Protein AF-A0A845Z2Q5-F1 (afdb_monomer_lite)

pLDDT: mean 80.17, std 16.99, range [35.62, 97.12]

Sequence (103 aa):
MTQDYRRNVESRIAAEQDRSMILNSINEGILLIDKDYIIRDVNPAATRIYGLSEEELLGKQCHEILAQSPVPCLNCRTKSFLEGAEGLYRERVIPGGKSYYER

Secondary structure (DSSP, 8-state):
--HHHHHHHHHHHHHHHHHHHHHHH--S--EEE-TTSBEEEE-HHHHHHHT--HHHHTTSBHHHHHS--SS--TT-HHHHHHTT----------TT-------

Radius of gyration: 17.5 Å; chains: 1; bounding box: 57×32×40 Å

Structure (mmCIF, N/CA/C/O backbone):
data_AF-A0A845Z2Q5-F1
#
_entry.id   AF-A0A845Z2Q5-F1
#
loop_
_atom_site.group_PDB
_atom_site.id
_atom_site.type_symbol
_atom_site.label_atom_id
_atom_site.label_alt_id
_atom_site.label_comp_id
_atom_site.label_asym_id
_atom_site.label_entity_id
_atom_site.label_seq_id
_atom_site.pdbx_PDB_ins_code
_atom_site.Cartn_x
_atom_site.Cartn_y
_atom_site.Cartn_z
_atom_site.occupancy
_atom_site.B_iso_or_equiv
_atom_site.auth_seq_id
_atom_site.auth_comp_id
_atom_site.auth_asym_id
_atom_site.auth_atom_id
_atom_site.pdbx_PDB_model_num
ATOM 1 N N . MET A 1 1 ? -33.219 7.143 14.878 1.00 58.25 1 MET A N 1
ATOM 2 C CA . MET A 1 1 ? -31.859 6.595 14.666 1.00 58.25 1 MET A CA 1
ATOM 3 C C . MET A 1 1 ? -31.466 5.850 15.933 1.00 58.25 1 MET A C 1
ATOM 5 O O . MET A 1 1 ? -31.492 6.456 16.994 1.00 58.25 1 MET A O 1
ATOM 9 N N . THR A 1 2 ? -31.256 4.539 15.846 1.00 73.69 2 THR A N 1
ATOM 10 C CA . THR A 1 2 ? -31.157 3.599 16.978 1.00 73.69 2 THR A CA 1
ATOM 11 C C . THR A 1 2 ? -29.779 3.623 17.652 1.00 73.69 2 THR A C 1
ATOM 13 O O . THR A 1 2 ? -28.765 3.889 17.009 1.00 73.69 2 THR A O 1
ATOM 16 N N . GLN A 1 3 ? -29.742 3.340 18.957 1.00 77.75 3 GLN A N 1
ATOM 17 C CA . GLN A 1 3 ? -28.534 3.293 19.796 1.00 77.75 3 GLN A CA 1
ATOM 18 C C . GLN A 1 3 ? -27.457 2.332 19.247 1.00 77.75 3 GLN A C 1
ATOM 20 O O . GLN A 1 3 ? -26.266 2.621 19.351 1.00 77.75 3 GLN A O 1
ATOM 25 N N . ASP A 1 4 ? -27.872 1.266 18.557 1.00 81.69 4 ASP A N 1
ATOM 26 C CA . ASP A 1 4 ? -26.979 0.309 17.889 1.00 81.69 4 ASP A CA 1
ATOM 27 C C . ASP A 1 4 ? -26.211 0.899 16.701 1.00 81.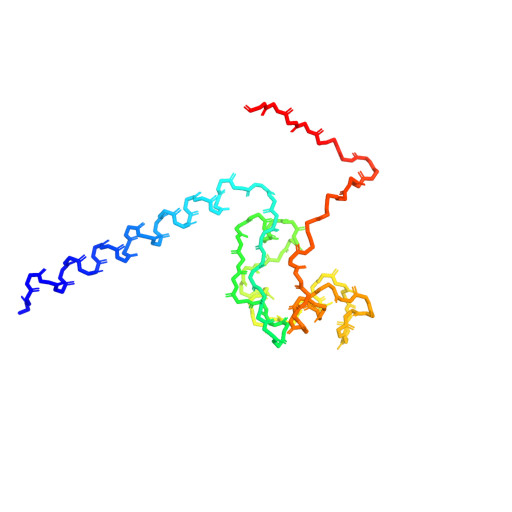69 4 ASP A C 1
ATOM 29 O O . ASP A 1 4 ? -25.072 0.509 16.444 1.00 81.69 4 ASP A O 1
ATOM 33 N N . TYR A 1 5 ? -26.791 1.862 15.977 1.00 84.44 5 TYR A N 1
ATOM 34 C CA . TYR A 1 5 ? -26.105 2.505 14.854 1.00 84.44 5 TYR A CA 1
ATOM 35 C C . TYR A 1 5 ? -24.908 3.326 15.345 1.00 84.44 5 TYR A C 1
ATOM 37 O O . TYR A 1 5 ? -23.820 3.236 14.783 1.00 84.44 5 TYR A O 1
ATOM 45 N N . ARG A 1 6 ? -25.089 4.074 16.442 1.00 84.62 6 ARG A N 1
ATOM 46 C CA . ARG A 1 6 ? -24.013 4.865 17.060 1.00 84.62 6 ARG A CA 1
ATOM 47 C C . ARG A 1 6 ? -22.862 3.983 17.525 1.00 84.62 6 ARG A C 1
ATOM 49 O O . ARG A 1 6 ? -21.722 4.249 17.168 1.00 84.62 6 ARG A O 1
ATOM 56 N N . ARG A 1 7 ? -23.182 2.891 18.224 1.00 86.25 7 ARG A N 1
ATOM 57 C CA . ARG A 1 7 ? -22.183 1.945 18.728 1.00 86.25 7 ARG A CA 1
ATOM 58 C C . ARG A 1 7 ? -21.363 1.311 17.602 1.00 86.25 7 ARG A C 1
ATOM 60 O O . ARG A 1 7 ? -20.147 1.222 17.708 1.00 86.25 7 ARG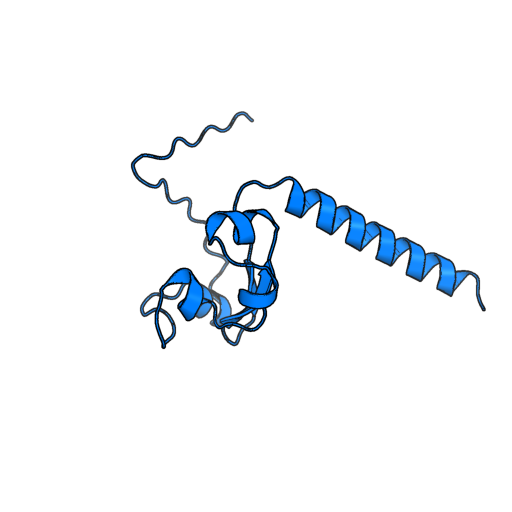 A O 1
ATOM 67 N N . ASN A 1 8 ? -22.013 0.923 16.501 1.00 87.88 8 ASN A N 1
ATOM 68 C CA . ASN A 1 8 ? -21.321 0.365 15.335 1.00 87.88 8 ASN A CA 1
ATOM 69 C C . ASN A 1 8 ? -20.391 1.380 14.659 1.00 87.88 8 ASN A C 1
ATOM 71 O O . ASN A 1 8 ? -19.285 1.026 14.259 1.00 87.88 8 ASN A O 1
ATOM 75 N N . VAL A 1 9 ? -20.818 2.638 14.526 1.00 90.44 9 VAL A N 1
ATOM 76 C CA . VAL A 1 9 ? -19.981 3.696 13.940 1.00 90.44 9 VAL A CA 1
ATOM 77 C C . VAL A 1 9 ? -18.768 3.985 14.825 1.00 90.44 9 VAL A C 1
ATOM 79 O O . VAL A 1 9 ? -17.653 4.038 14.315 1.00 90.44 9 VAL A O 1
ATOM 82 N N . GLU A 1 10 ? -18.959 4.102 16.140 1.00 90.06 10 GLU A N 1
ATOM 83 C CA . GLU A 1 10 ? -17.873 4.326 17.103 1.00 90.06 10 GLU A CA 1
ATOM 84 C C . GLU A 1 10 ? -16.841 3.195 17.076 1.00 90.06 10 GLU A C 1
ATOM 86 O O . GLU A 1 10 ? -15.645 3.463 16.979 1.00 90.06 10 GLU A O 1
ATOM 91 N N . SER A 1 11 ? -17.285 1.933 17.070 1.00 90.31 11 SER A N 1
ATOM 92 C CA . SER A 1 11 ? -16.372 0.789 16.959 1.00 90.31 11 SER A CA 1
ATOM 93 C C . SER A 1 11 ? -15.582 0.786 15.649 1.00 90.31 11 SER A C 1
ATOM 95 O O . SER A 1 11 ? -14.404 0.440 15.660 1.00 90.31 11 SER A O 1
ATOM 97 N N . ARG A 1 12 ? -16.187 1.195 14.525 1.00 89.38 12 ARG A N 1
ATOM 98 C CA . ARG A 1 12 ? -15.470 1.300 13.243 1.00 89.38 12 ARG A CA 1
ATOM 99 C C . ARG A 1 12 ? -14.431 2.415 13.253 1.00 89.38 12 ARG A C 1
ATOM 101 O O . ARG A 1 12 ? -13.330 2.205 12.762 1.00 89.38 12 ARG A O 1
ATOM 108 N N . ILE A 1 13 ? -14.767 3.575 13.815 1.00 89.94 13 ILE A N 1
ATOM 109 C CA . ILE A 1 13 ? -13.831 4.701 13.922 1.00 89.94 13 ILE A CA 1
ATOM 110 C C . ILE A 1 13 ? -12.638 4.313 14.797 1.00 89.94 13 ILE A C 1
ATOM 112 O O . ILE A 1 13 ? -11.503 4.539 14.390 1.00 89.94 13 ILE A O 1
ATOM 116 N N . ALA A 1 14 ? -12.887 3.691 15.952 1.00 88.56 14 ALA A N 1
ATOM 117 C CA . ALA A 1 14 ? -11.825 3.226 16.840 1.00 88.56 14 ALA A CA 1
ATOM 118 C C . ALA A 1 14 ? -10.909 2.204 16.143 1.00 88.56 14 ALA A C 1
ATOM 120 O O . ALA A 1 14 ? -9.694 2.357 16.168 1.00 88.56 14 ALA A O 1
ATOM 121 N N . ALA A 1 15 ? -11.481 1.224 15.434 1.00 86.38 15 ALA A N 1
ATOM 122 C CA . ALA A 1 15 ? -10.700 0.226 14.705 1.00 86.38 15 ALA A CA 1
ATOM 123 C C . ALA A 1 15 ? -9.819 0.838 13.598 1.00 86.38 15 ALA A C 1
ATOM 125 O O . ALA A 1 15 ? -8.671 0.430 13.430 1.00 86.38 15 ALA A O 1
ATOM 126 N N . GLU A 1 16 ? -10.325 1.827 12.855 1.00 87.00 16 GLU A N 1
ATOM 127 C CA . GLU A 1 16 ? -9.528 2.536 11.844 1.00 87.00 16 GLU A CA 1
ATOM 128 C C . GLU A 1 16 ? -8.418 3.386 12.473 1.00 87.00 16 GLU A C 1
ATOM 130 O O . GLU A 1 16 ? -7.302 3.435 11.952 1.00 87.00 16 GLU A O 1
ATOM 135 N N . GLN A 1 17 ? -8.694 4.033 13.609 1.00 86.75 17 GLN A N 1
ATOM 136 C CA . GLN A 1 17 ? -7.689 4.794 14.351 1.00 86.75 17 GLN A CA 1
ATOM 137 C C . GLN A 1 17 ? -6.572 3.887 14.864 1.00 86.75 17 GLN A C 1
ATOM 139 O O . GLN A 1 17 ? -5.403 4.194 14.636 1.00 86.75 17 GLN A O 1
ATOM 144 N N . ASP A 1 18 ? -6.916 2.751 15.468 1.00 87.31 18 ASP A N 1
ATOM 145 C CA . ASP A 1 18 ? -5.944 1.770 15.952 1.00 87.31 18 ASP A CA 1
ATOM 146 C C . ASP A 1 18 ? -5.090 1.228 14.799 1.00 87.31 18 ASP A C 1
ATOM 148 O O . ASP A 1 18 ? -3.859 1.199 14.888 1.00 87.31 18 ASP A O 1
ATOM 152 N N . ARG A 1 19 ? -5.725 0.870 13.673 1.00 86.00 19 ARG A N 1
ATOM 153 C CA . ARG A 1 19 ? -5.024 0.415 12.463 1.00 86.00 19 ARG A CA 1
ATOM 154 C C . ARG A 1 19 ? -4.036 1.467 11.966 1.00 86.00 19 ARG A C 1
ATOM 156 O O . ARG A 1 19 ? -2.879 1.145 11.698 1.00 86.00 19 ARG A O 1
ATOM 163 N N . SER A 1 20 ? -4.482 2.719 11.874 1.00 83.81 20 SER A N 1
ATOM 164 C CA . SER A 1 20 ? -3.653 3.842 11.440 1.00 83.81 20 SER A CA 1
ATOM 165 C C . SER A 1 20 ? -2.472 4.063 12.387 1.00 83.81 20 SER A C 1
ATOM 167 O O . SER A 1 20 ? -1.332 4.145 11.936 1.00 83.81 20 SER A O 1
ATOM 169 N N . MET A 1 21 ? -2.699 4.079 13.704 1.00 84.50 21 MET A N 1
ATOM 170 C CA . MET A 1 21 ? -1.635 4.262 14.696 1.00 84.50 21 MET A CA 1
ATOM 171 C C . MET A 1 21 ? -0.554 3.183 14.590 1.00 84.50 21 MET A C 1
ATOM 173 O O . MET A 1 21 ? 0.634 3.509 14.552 1.00 84.50 21 MET A O 1
ATOM 177 N N . ILE A 1 22 ? -0.957 1.913 14.484 1.00 84.69 22 ILE A N 1
ATOM 178 C CA . ILE A 1 22 ? -0.029 0.786 14.339 1.00 84.69 22 ILE A CA 1
ATOM 179 C C . ILE A 1 22 ? 0.812 0.950 13.071 1.00 84.69 22 ILE A C 1
ATOM 181 O O . ILE A 1 22 ? 2.040 0.961 13.150 1.00 84.69 22 ILE A O 1
ATOM 185 N N . LEU A 1 23 ? 0.175 1.137 11.912 1.00 84.94 23 LEU A N 1
ATOM 186 C CA . LEU A 1 23 ? 0.880 1.241 10.630 1.00 84.94 23 LEU A CA 1
ATOM 187 C C . LEU A 1 23 ? 1.797 2.469 10.547 1.00 84.94 23 LEU A C 1
ATOM 189 O O . LEU A 1 23 ? 2.862 2.389 9.934 1.00 84.94 23 LEU A O 1
ATOM 193 N N . ASN A 1 24 ? 1.412 3.578 11.185 1.00 79.69 24 ASN A N 1
ATOM 194 C CA . ASN A 1 24 ? 2.190 4.818 11.207 1.00 79.69 24 ASN A CA 1
ATOM 195 C C . ASN A 1 24 ? 3.422 4.731 12.115 1.00 79.69 24 ASN A C 1
ATOM 197 O O . ASN A 1 24 ? 4.400 5.436 11.875 1.00 79.69 24 ASN A O 1
ATOM 201 N N . SER A 1 25 ? 3.387 3.876 13.142 1.00 82.31 25 SER A N 1
ATOM 202 C CA . SER A 1 25 ? 4.525 3.650 14.043 1.00 82.31 25 SER A CA 1
ATOM 203 C C . SER A 1 25 ? 5.643 2.798 13.424 1.00 82.31 25 SER A C 1
ATOM 205 O O . SER A 1 25 ? 6.769 2.799 13.923 1.00 82.31 25 SER A O 1
ATOM 207 N N . ILE A 1 26 ? 5.356 2.087 12.327 1.00 87.12 26 ILE A N 1
ATOM 208 C CA . ILE A 1 26 ? 6.297 1.185 11.660 1.00 87.12 26 ILE A CA 1
ATOM 209 C C . ILE A 1 26 ? 7.127 1.974 10.640 1.00 87.12 26 ILE A C 1
ATOM 211 O O . ILE A 1 26 ? 6.589 2.636 9.754 1.00 87.12 26 ILE A O 1
ATOM 215 N N . ASN A 1 27 ? 8.457 1.882 10.740 1.00 86.31 27 ASN A N 1
ATOM 216 C CA . ASN A 1 27 ? 9.381 2.537 9.803 1.00 86.31 27 ASN A CA 1
ATOM 217 C C . ASN A 1 27 ? 9.658 1.718 8.533 1.00 86.31 27 ASN A C 1
ATOM 219 O O . ASN A 1 27 ? 10.289 2.222 7.606 1.00 86.31 27 ASN A O 1
ATOM 223 N N . GLU A 1 28 ? 9.190 0.474 8.482 1.00 88.00 28 GLU A N 1
ATOM 224 C CA . GLU A 1 28 ? 9.224 -0.358 7.282 1.00 88.00 28 GLU A CA 1
ATOM 225 C C . GLU A 1 28 ? 8.043 -0.036 6.361 1.00 88.00 28 GLU A C 1
ATOM 227 O O . GLU A 1 28 ? 6.921 0.209 6.812 1.00 88.00 28 GLU A O 1
ATOM 232 N N . GLY A 1 29 ? 8.297 -0.039 5.052 1.00 89.62 29 GLY A N 1
ATOM 233 C CA . GLY A 1 29 ? 7.262 0.184 4.050 1.00 89.62 29 GLY A CA 1
ATOM 234 C C . GLY A 1 29 ? 6.311 -1.005 3.971 1.00 89.62 29 GLY A C 1
ATOM 235 O O . GLY A 1 29 ? 6.728 -2.114 3.639 1.00 89.62 29 GLY A O 1
ATOM 236 N N . ILE A 1 30 ? 5.032 -0.762 4.237 1.00 91.06 30 ILE A N 1
ATOM 237 C CA . ILE A 1 30 ? 3.960 -1.751 4.132 1.00 91.06 30 ILE A CA 1
ATOM 238 C C . ILE A 1 30 ? 3.093 -1.384 2.933 1.00 91.06 30 ILE A C 1
ATOM 240 O O . ILE A 1 30 ? 2.613 -0.255 2.836 1.00 91.06 30 ILE A O 1
ATOM 244 N N . LEU A 1 31 ? 2.879 -2.354 2.044 1.00 92.31 31 LEU A N 1
ATOM 245 C CA . LEU A 1 31 ? 1.939 -2.263 0.931 1.00 92.31 31 LEU A CA 1
ATOM 246 C C . LEU A 1 31 ? 0.938 -3.412 1.040 1.00 92.31 31 LEU A C 1
ATOM 248 O O . LEU A 1 31 ? 1.337 -4.574 1.150 1.00 92.31 31 LEU A O 1
ATOM 252 N N . LEU A 1 32 ? -0.352 -3.099 0.962 1.00 91.38 32 LEU A N 1
ATOM 253 C CA . LEU A 1 32 ? -1.399 -4.095 0.780 1.00 91.38 32 LEU A CA 1
ATOM 254 C C . LEU A 1 32 ? -1.591 -4.323 -0.717 1.00 91.38 32 LEU A C 1
ATOM 256 O O . LEU A 1 32 ? -1.950 -3.401 -1.446 1.00 91.38 32 LEU A O 1
ATOM 260 N N . ILE A 1 33 ? -1.355 -5.550 -1.172 1.00 91.19 33 ILE A N 1
ATOM 261 C CA . ILE A 1 33 ? -1.440 -5.926 -2.585 1.00 91.19 33 ILE A CA 1
ATOM 262 C C . ILE A 1 33 ? -2.528 -6.985 -2.735 1.00 91.19 33 ILE A C 1
ATOM 264 O O . ILE A 1 33 ? -2.567 -7.941 -1.959 1.00 91.19 33 ILE A O 1
ATOM 268 N N . ASP A 1 34 ? -3.412 -6.817 -3.716 1.00 90.00 34 ASP A N 1
ATOM 269 C CA . ASP A 1 34 ? -4.446 -7.806 -4.014 1.00 90.00 34 ASP A CA 1
ATOM 270 C C . ASP A 1 34 ? -3.978 -8.895 -4.998 1.00 90.00 34 ASP A C 1
ATOM 272 O O . ASP A 1 34 ? -2.821 -8.958 -5.423 1.00 90.00 34 ASP A O 1
ATOM 276 N N . LYS A 1 35 ? -4.902 -9.789 -5.359 1.00 87.31 35 LYS A N 1
ATOM 277 C CA . LYS A 1 35 ? -4.637 -10.911 -6.268 1.00 87.31 35 LYS A CA 1
ATOM 278 C C . LYS A 1 35 ? -4.292 -10.509 -7.704 1.00 87.31 35 LYS A C 1
ATOM 280 O O . LYS A 1 35 ? -3.698 -11.308 -8.418 1.00 87.31 35 LYS A O 1
ATOM 285 N N . ASP A 1 36 ? -4.656 -9.297 -8.107 1.00 89.62 36 ASP A N 1
ATOM 286 C CA . ASP A 1 36 ? -4.392 -8.746 -9.434 1.00 89.62 36 ASP A CA 1
ATOM 287 C C . ASP A 1 36 ? -3.112 -7.885 -9.414 1.00 89.62 36 ASP A C 1
ATOM 289 O O . ASP A 1 36 ? -2.850 -7.113 -10.333 1.00 89.62 36 ASP A O 1
ATOM 293 N N . TYR A 1 37 ? -2.300 -8.028 -8.356 1.00 91.56 37 TYR A N 1
ATOM 294 C CA . TYR A 1 37 ? -1.070 -7.283 -8.095 1.00 91.56 37 TYR A CA 1
ATOM 295 C C . TYR A 1 37 ? -1.282 -5.784 -7.876 1.00 91.56 37 TYR A C 1
ATOM 297 O O . TYR A 1 37 ? -0.314 -5.025 -7.917 1.00 91.56 37 TYR A O 1
ATOM 305 N N . ILE A 1 38 ? -2.508 -5.341 -7.601 1.00 94.00 38 ILE A N 1
ATOM 306 C CA . ILE A 1 38 ? -2.819 -3.926 -7.418 1.00 94.00 38 ILE A CA 1
ATOM 307 C C . ILE A 1 38 ? -2.542 -3.508 -5.976 1.00 94.00 38 ILE A C 1
ATOM 309 O O . ILE A 1 38 ? -2.995 -4.157 -5.030 1.00 94.00 38 ILE A O 1
ATOM 313 N N . ILE A 1 39 ? -1.826 -2.395 -5.808 1.00 95.56 39 ILE A N 1
ATOM 314 C CA . ILE A 1 39 ? -1.613 -1.761 -4.504 1.00 95.56 39 ILE A CA 1
ATOM 315 C C . ILE A 1 39 ? -2.932 -1.120 -4.054 1.00 95.56 39 ILE A C 1
ATOM 317 O O . ILE A 1 39 ? -3.461 -0.219 -4.709 1.00 95.56 39 ILE A O 1
ATOM 321 N N . ARG A 1 40 ? -3.478 -1.610 -2.941 1.00 95.69 40 ARG A N 1
ATOM 322 C CA . ARG A 1 40 ? -4.750 -1.161 -2.353 1.00 95.69 40 ARG A CA 1
ATOM 323 C C . ARG A 1 40 ? -4.584 -0.239 -1.162 1.00 95.69 40 ARG A C 1
ATOM 325 O O . ARG A 1 40 ? -5.519 0.487 -0.853 1.00 95.69 40 ARG A O 1
ATOM 332 N N . ASP A 1 41 ? -3.436 -0.302 -0.504 1.00 94.69 41 ASP A N 1
ATOM 333 C CA . ASP A 1 41 ? -3.135 0.506 0.668 1.00 94.69 41 ASP A CA 1
ATOM 334 C C . ASP A 1 41 ? -1.621 0.594 0.865 1.00 94.69 41 ASP A C 1
ATOM 336 O O . ASP A 1 41 ? -0.889 -0.333 0.495 1.00 94.69 41 ASP A O 1
ATOM 340 N N . VAL A 1 42 ? -1.161 1.686 1.463 1.00 94.62 42 VAL A N 1
ATOM 341 C CA . VAL A 1 42 ? 0.244 1.929 1.789 1.00 94.62 42 VAL A CA 1
ATOM 342 C C . VAL A 1 42 ? 0.349 2.640 3.129 1.00 94.62 42 VAL A C 1
ATOM 344 O O . VAL A 1 42 ? -0.436 3.528 3.440 1.00 94.62 42 VAL A O 1
ATOM 347 N N . ASN A 1 43 ? 1.349 2.288 3.936 1.00 93.50 43 ASN A N 1
ATOM 348 C CA . ASN A 1 43 ? 1.650 3.093 5.118 1.00 93.50 43 ASN A CA 1
ATOM 349 C C . ASN A 1 43 ? 2.523 4.315 4.752 1.00 93.50 43 ASN A C 1
ATOM 351 O O . ASN A 1 43 ? 3.213 4.312 3.727 1.00 93.50 43 ASN A O 1
ATOM 355 N N . PRO A 1 44 ? 2.598 5.347 5.615 1.00 92.94 44 PRO A N 1
ATOM 356 C CA . PRO A 1 44 ? 3.446 6.514 5.357 1.00 92.94 44 PRO A CA 1
ATOM 357 C C . PRO A 1 44 ? 4.943 6.205 5.244 1.00 92.94 44 PRO A C 1
ATOM 359 O O . PRO A 1 44 ? 5.706 7.020 4.733 1.00 92.94 44 PRO A O 1
ATOM 362 N N . ALA A 1 45 ? 5.414 5.066 5.756 1.00 92.50 45 ALA A N 1
ATOM 363 C CA . ALA A 1 45 ? 6.799 4.657 5.547 1.00 92.50 45 ALA A CA 1
ATOM 364 C C . ALA A 1 45 ? 7.056 4.246 4.092 1.00 92.50 45 ALA A C 1
ATOM 366 O O . ALA A 1 45 ? 8.100 4.599 3.549 1.00 92.50 45 ALA A O 1
ATOM 367 N N . ALA A 1 46 ? 6.105 3.573 3.438 1.00 93.69 46 ALA A N 1
ATOM 368 C CA . ALA A 1 46 ? 6.223 3.202 2.034 1.00 93.69 46 ALA A CA 1
ATOM 369 C C . ALA A 1 46 ? 6.342 4.443 1.136 1.00 93.69 46 ALA A C 1
ATOM 371 O O . ALA A 1 46 ? 7.256 4.502 0.316 1.00 93.69 46 ALA A O 1
ATOM 372 N N . THR A 1 47 ? 5.506 5.467 1.339 1.00 93.88 47 THR A N 1
ATOM 373 C CA . THR A 1 47 ? 5.585 6.720 0.560 1.00 93.88 47 THR A CA 1
ATOM 374 C C . THR A 1 47 ? 6.953 7.390 0.706 1.00 93.88 47 THR A C 1
ATOM 376 O O . THR A 1 47 ? 7.575 7.762 -0.288 1.00 93.88 47 THR A O 1
ATOM 379 N N . ARG A 1 48 ? 7.500 7.443 1.930 1.00 93.50 48 ARG A N 1
ATOM 380 C CA . ARG A 1 48 ? 8.858 7.959 2.188 1.00 93.50 48 ARG A CA 1
ATOM 381 C C . ARG A 1 48 ? 9.956 7.134 1.518 1.00 93.50 48 ARG A C 1
ATOM 383 O O . ARG A 1 48 ? 10.894 7.715 0.985 1.00 93.50 48 ARG A O 1
ATOM 390 N N . ILE A 1 49 ? 9.865 5.804 1.568 1.00 91.56 49 ILE A N 1
ATOM 391 C CA . ILE A 1 49 ? 10.879 4.895 1.008 1.00 91.56 49 ILE A CA 1
ATOM 392 C C . ILE A 1 49 ? 10.914 4.985 -0.519 1.00 91.56 49 ILE A C 1
ATOM 394 O O . ILE A 1 49 ? 11.999 5.024 -1.096 1.00 91.56 49 ILE A O 1
ATOM 398 N N . TYR A 1 50 ? 9.748 5.022 -1.168 1.00 91.44 50 TYR A N 1
ATOM 399 C CA . TYR A 1 50 ? 9.663 5.101 -2.628 1.00 91.44 50 TYR A CA 1
ATOM 400 C C . TYR A 1 50 ? 9.767 6.533 -3.163 1.00 91.44 50 TYR A C 1
ATOM 402 O O . TYR A 1 50 ? 10.011 6.706 -4.353 1.00 91.44 50 TYR A O 1
ATOM 410 N N . GLY A 1 51 ? 9.618 7.549 -2.307 1.00 94.25 51 GLY A N 1
ATOM 411 C CA . GLY A 1 51 ? 9.629 8.954 -2.718 1.00 94.25 51 GLY A CA 1
ATOM 412 C C . GLY A 1 51 ? 8.430 9.336 -3.590 1.00 94.25 51 GLY A C 1
ATOM 413 O O . GLY A 1 51 ? 8.535 10.266 -4.382 1.00 94.25 51 GLY A O 1
ATOM 414 N N . LEU A 1 52 ? 7.324 8.602 -3.457 1.00 95.50 52 LEU A N 1
ATOM 415 C CA . LEU A 1 52 ? 6.084 8.770 -4.215 1.00 95.50 52 LEU A CA 1
ATOM 416 C C . LEU A 1 52 ? 4.937 9.076 -3.255 1.00 95.50 52 LEU A C 1
ATOM 418 O O . LEU A 1 52 ? 4.940 8.609 -2.110 1.00 95.50 52 LEU A O 1
ATOM 422 N N . SER A 1 53 ? 3.953 9.839 -3.719 1.00 96.56 53 SER A N 1
ATOM 423 C CA . SER A 1 53 ? 2.733 10.086 -2.959 1.00 96.56 53 SER A CA 1
ATOM 424 C C . SER A 1 53 ? 1.881 8.818 -2.850 1.00 96.56 53 SER A C 1
ATOM 426 O O . SER A 1 53 ? 2.051 7.850 -3.596 1.00 96.56 53 SER A O 1
ATOM 428 N N . GLU A 1 54 ? 0.945 8.806 -1.903 1.00 95.44 54 GLU A N 1
ATOM 429 C CA . GLU A 1 54 ? -0.016 7.709 -1.779 1.00 95.44 54 GLU A CA 1
ATOM 430 C C . GLU A 1 54 ? -0.839 7.553 -3.066 1.00 95.44 54 GLU A C 1
ATOM 432 O O . GLU A 1 54 ? -0.986 6.448 -3.578 1.00 95.44 54 GLU A O 1
ATOM 437 N N . GLU A 1 55 ? -1.290 8.658 -3.657 1.00 96.62 55 GLU A N 1
ATOM 438 C CA . GLU A 1 55 ? -2.067 8.675 -4.900 1.00 96.62 55 GLU A CA 1
ATOM 439 C C . GLU A 1 55 ? -1.281 8.138 -6.102 1.00 96.62 55 GLU A C 1
ATOM 441 O O . GLU A 1 55 ? -1.864 7.561 -7.020 1.00 96.62 55 GLU A O 1
ATOM 446 N N . GLU A 1 56 ? 0.040 8.312 -6.106 1.00 96.69 56 GLU A N 1
ATOM 447 C CA . GLU A 1 56 ? 0.918 7.769 -7.143 1.00 96.69 56 GLU A CA 1
ATOM 448 C C . GLU A 1 56 ? 1.136 6.258 -6.993 1.00 96.69 56 GLU A C 1
ATOM 450 O O . GLU A 1 56 ? 1.392 5.578 -7.990 1.00 96.69 56 GLU A O 1
ATOM 455 N N . LEU A 1 57 ? 1.021 5.731 -5.769 1.00 96.06 57 LEU A N 1
ATOM 456 C CA . LEU A 1 57 ? 1.185 4.311 -5.452 1.00 96.06 57 LEU A CA 1
ATOM 457 C C . LEU A 1 57 ? -0.124 3.526 -5.590 1.00 96.06 57 LEU A C 1
ATOM 459 O O . LEU A 1 57 ? -0.122 2.407 -6.110 1.00 96.06 57 LEU A O 1
ATOM 463 N N . LEU A 1 58 ? -1.240 4.082 -5.118 1.00 97.12 58 LEU A N 1
ATOM 464 C CA . LEU A 1 58 ? -2.530 3.402 -5.101 1.00 97.12 58 LEU A CA 1
ATOM 465 C C . LEU A 1 58 ? -3.029 3.099 -6.518 1.00 97.12 58 LEU A C 1
ATOM 467 O O . LEU A 1 58 ? -2.956 3.913 -7.437 1.00 97.12 58 LEU A O 1
ATOM 471 N N . GLY A 1 59 ? -3.561 1.891 -6.701 1.00 96.75 59 GLY A N 1
ATOM 472 C CA . GLY A 1 59 ? -4.085 1.439 -7.990 1.00 96.75 59 GLY A CA 1
ATOM 473 C C . GLY A 1 59 ? -3.016 1.026 -9.007 1.00 96.75 59 GLY A C 1
ATOM 474 O O . GLY A 1 59 ? -3.373 0.502 -10.061 1.00 96.75 59 GLY A O 1
ATOM 475 N N . LYS A 1 60 ? -1.722 1.209 -8.714 1.00 96.50 60 LYS A N 1
ATOM 476 C CA . LYS A 1 60 ? -0.632 0.710 -9.561 1.00 96.50 60 LYS A CA 1
ATOM 477 C C . LYS A 1 60 ? -0.406 -0.779 -9.362 1.00 96.50 60 LYS A C 1
ATOM 479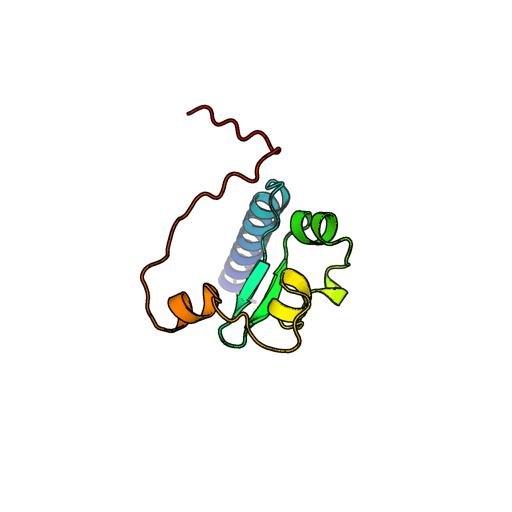 O O . LYS A 1 60 ? -0.661 -1.323 -8.284 1.00 96.50 60 LYS A O 1
ATOM 484 N N . GLN A 1 61 ? 0.134 -1.428 -10.391 1.00 94.38 61 GLN A N 1
ATOM 485 C CA . GLN A 1 61 ? 0.634 -2.787 -10.237 1.00 94.38 61 GLN A CA 1
ATOM 486 C C . GLN A 1 61 ? 1.928 -2.771 -9.427 1.00 94.38 61 GLN A C 1
ATOM 488 O O . GLN A 1 61 ? 2.861 -2.022 -9.716 1.00 94.38 61 GLN A O 1
ATOM 493 N N . CYS A 1 62 ? 2.026 -3.637 -8.422 1.00 93.12 62 CYS A N 1
ATOM 494 C CA . CYS A 1 62 ? 3.144 -3.640 -7.492 1.00 93.12 62 CYS A CA 1
ATOM 495 C C . CYS A 1 62 ? 4.490 -3.848 -8.198 1.00 93.12 62 CYS A C 1
ATOM 497 O O . CYS A 1 62 ? 5.499 -3.316 -7.760 1.00 93.12 62 CYS A O 1
ATOM 499 N N . HIS A 1 63 ? 4.540 -4.587 -9.309 1.00 92.25 63 HIS A N 1
ATOM 500 C CA . HIS A 1 63 ? 5.781 -4.813 -10.056 1.00 92.25 63 HIS A CA 1
ATOM 501 C C . HIS A 1 63 ? 6.266 -3.580 -10.837 1.00 92.25 63 HIS A C 1
ATOM 503 O O . HIS A 1 63 ? 7.462 -3.484 -11.110 1.00 92.25 63 HIS A O 1
ATOM 509 N N . GLU A 1 64 ? 5.389 -2.622 -11.151 1.00 93.38 64 GLU A N 1
ATOM 510 C CA . GLU A 1 64 ? 5.782 -1.342 -11.757 1.00 93.38 64 GLU A CA 1
ATOM 511 C C . GLU A 1 64 ? 6.572 -0.498 -10.751 1.00 93.38 64 GLU A C 1
ATOM 513 O O . GLU A 1 64 ? 7.577 0.109 -11.104 1.00 93.38 64 GLU A O 1
ATOM 518 N N . ILE A 1 65 ? 6.172 -0.529 -9.477 1.00 92.00 65 ILE A N 1
ATOM 519 C CA . ILE A 1 65 ? 6.832 0.224 -8.403 1.00 92.00 65 ILE A CA 1
ATOM 520 C C . ILE A 1 65 ? 8.043 -0.537 -7.847 1.00 92.00 65 ILE A C 1
ATOM 522 O O . ILE A 1 65 ? 9.145 -0.002 -7.760 1.00 92.00 65 ILE A O 1
ATOM 526 N N . LEU A 1 66 ? 7.854 -1.807 -7.478 1.00 87.50 66 LEU A N 1
ATOM 527 C CA . LEU A 1 66 ? 8.843 -2.601 -6.741 1.00 87.50 66 LEU A CA 1
ATOM 528 C C . LEU A 1 66 ? 9.969 -3.148 -7.624 1.00 87.50 66 LEU A C 1
ATOM 530 O O . LEU A 1 66 ? 11.057 -3.429 -7.124 1.00 87.50 66 LEU A O 1
ATOM 534 N N . ALA A 1 67 ? 9.690 -3.365 -8.910 1.00 86.69 67 ALA A N 1
ATOM 535 C CA . ALA A 1 67 ? 10.615 -4.000 -9.844 1.00 86.69 67 ALA A CA 1
ATOM 536 C C . ALA A 1 67 ? 10.815 -3.206 -11.142 1.00 86.69 67 ALA A C 1
ATOM 538 O O . ALA A 1 67 ? 11.563 -3.672 -11.998 1.00 86.69 67 ALA A O 1
ATOM 539 N N . GLN A 1 68 ? 10.159 -2.044 -11.295 1.00 88.56 68 GLN A N 1
ATOM 540 C CA . GLN A 1 68 ? 10.208 -1.215 -12.509 1.00 88.56 68 GLN A CA 1
ATOM 541 C C . GLN A 1 68 ? 9.951 -2.031 -13.783 1.00 88.56 68 GLN A C 1
ATOM 543 O O . GLN A 1 68 ? 10.597 -1.854 -14.813 1.00 88.56 68 GLN A O 1
ATOM 548 N N . SER A 1 69 ? 9.014 -2.975 -13.686 1.00 90.19 69 SER A N 1
ATOM 549 C CA . SER A 1 69 ? 8.731 -3.963 -14.722 1.00 90.19 69 SER A CA 1
ATOM 550 C C . SER A 1 69 ? 7.309 -3.789 -15.254 1.00 90.19 69 SER A C 1
ATOM 552 O O . SER A 1 69 ? 6.389 -3.632 -14.448 1.00 90.19 69 SER A O 1
ATOM 554 N N . PRO A 1 70 ? 7.086 -3.893 -16.578 1.00 88.19 70 PRO A N 1
ATOM 555 C CA . PRO A 1 70 ? 5.745 -3.885 -17.164 1.00 88.19 70 PRO A CA 1
ATOM 556 C C . PRO A 1 70 ? 5.004 -5.220 -16.984 1.00 88.19 70 PRO A C 1
ATOM 558 O O . PRO A 1 70 ? 3.833 -5.327 -17.333 1.00 88.19 70 PRO A O 1
ATOM 561 N N . VAL A 1 71 ? 5.682 -6.252 -16.473 1.00 88.25 71 VAL A N 1
ATOM 562 C CA . VAL A 1 71 ? 5.121 -7.591 -16.245 1.00 88.25 71 VAL A CA 1
ATOM 563 C C . VAL A 1 71 ? 5.379 -8.066 -14.813 1.00 88.25 71 VAL A C 1
ATOM 565 O O . VAL A 1 71 ? 6.385 -7.657 -14.214 1.00 88.25 71 VAL A O 1
ATOM 568 N N . PRO A 1 72 ? 4.536 -8.965 -14.266 1.00 86.56 72 PRO A N 1
ATOM 569 C CA . PRO A 1 72 ? 4.770 -9.571 -12.961 1.00 86.56 72 PRO A CA 1
ATOM 570 C C . PRO A 1 72 ? 6.164 -10.192 -12.841 1.00 86.56 72 PRO A C 1
ATOM 572 O O . PRO A 1 72 ? 6.694 -10.773 -13.790 1.00 86.56 72 PRO A O 1
ATOM 575 N N . CYS A 1 73 ? 6.768 -10.076 -11.657 1.00 84.81 73 CYS A N 1
ATOM 576 C CA . CYS A 1 73 ? 8.140 -10.526 -11.430 1.00 84.81 73 CYS A CA 1
ATOM 577 C C . CYS A 1 73 ? 8.296 -12.029 -11.738 1.00 84.81 73 CYS A C 1
ATOM 579 O O . CYS A 1 73 ? 7.485 -12.839 -11.289 1.00 84.81 73 CYS A O 1
ATOM 581 N N . LEU A 1 74 ? 9.386 -12.418 -12.415 1.00 77.00 74 LEU A N 1
ATOM 582 C CA . LEU A 1 74 ? 9.655 -13.820 -12.786 1.00 77.00 74 LEU A CA 1
ATOM 583 C C . LEU A 1 74 ? 9.618 -14.772 -11.574 1.00 77.00 74 LEU A C 1
ATOM 585 O O . LEU A 1 74 ? 9.077 -15.867 -11.660 1.00 77.00 74 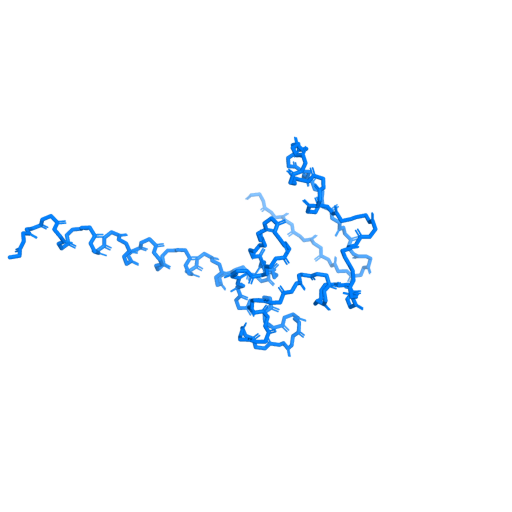LEU A O 1
ATOM 589 N N . ASN A 1 75 ? 10.127 -14.307 -10.427 1.00 75.88 75 ASN A N 1
ATOM 590 C CA . ASN A 1 75 ? 10.069 -14.988 -9.129 1.00 75.88 75 ASN A CA 1
ATOM 591 C C . ASN A 1 75 ? 9.182 -14.209 -8.140 1.00 75.88 75 ASN A C 1
ATOM 593 O O . ASN A 1 75 ? 9.601 -13.881 -7.025 1.00 75.88 75 ASN A O 1
ATOM 597 N N . CYS A 1 76 ? 7.982 -13.821 -8.580 1.00 78.75 76 CYS A N 1
ATOM 598 C CA . CYS A 1 76 ? 7.039 -13.072 -7.756 1.00 78.75 76 CYS A CA 1
ATOM 599 C C . CYS A 1 76 ? 6.565 -13.918 -6.568 1.00 78.75 76 CYS A C 1
ATOM 601 O O . CYS A 1 76 ? 5.836 -14.892 -6.738 1.00 78.75 76 CYS A O 1
ATOM 603 N N . ARG A 1 77 ? 6.920 -13.505 -5.347 1.00 72.38 77 ARG A N 1
ATOM 604 C CA . ARG A 1 77 ? 6.445 -14.172 -4.124 1.00 72.38 77 ARG A CA 1
ATOM 605 C C . ARG A 1 77 ? 4.931 -14.071 -3.956 1.00 72.38 77 ARG A C 1
ATOM 607 O O . ARG A 1 77 ? 4.320 -15.012 -3.464 1.00 72.38 77 ARG A O 1
ATOM 614 N N . THR A 1 78 ? 4.330 -12.971 -4.412 1.00 76.38 78 THR A N 1
ATOM 615 C CA . THR A 1 78 ? 2.874 -12.793 -4.408 1.00 76.38 78 THR A CA 1
ATOM 616 C C . THR A 1 78 ? 2.193 -13.870 -5.249 1.00 76.38 78 THR A C 1
ATOM 618 O O . THR A 1 78 ? 1.183 -14.404 -4.821 1.00 76.38 78 THR A O 1
ATOM 621 N N . LYS A 1 79 ? 2.778 -14.277 -6.387 1.00 75.69 79 LYS A N 1
ATOM 622 C CA . LYS A 1 79 ? 2.241 -15.375 -7.207 1.00 75.69 79 LYS A CA 1
ATOM 623 C C . LYS A 1 79 ? 2.168 -16.687 -6.418 1.00 75.69 79 LYS A C 1
ATOM 625 O O . LYS A 1 79 ? 1.101 -17.279 -6.346 1.00 75.69 79 LYS A O 1
ATOM 630 N N . SER A 1 80 ? 3.259 -17.092 -5.765 1.00 71.19 80 SER A N 1
ATOM 631 C CA . SER A 1 80 ? 3.277 -18.323 -4.961 1.00 71.19 80 SER A CA 1
ATOM 632 C C . SER A 1 80 ? 2.279 -18.284 -3.799 1.00 71.19 80 SER A C 1
ATOM 634 O O . SER A 1 80 ? 1.638 -19.290 -3.516 1.00 71.19 80 SER A O 1
ATOM 636 N N . PHE A 1 81 ? 2.114 -17.126 -3.151 1.00 71.06 81 PHE A N 1
ATOM 637 C CA . PHE A 1 81 ? 1.131 -16.946 -2.078 1.00 71.06 81 PHE A CA 1
ATOM 638 C C . PHE A 1 81 ? -0.315 -17.053 -2.591 1.00 71.06 81 PHE A C 1
ATOM 640 O O . P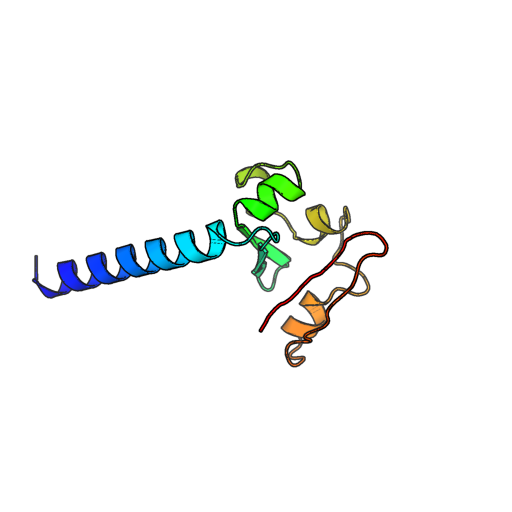HE A 1 81 ? -1.136 -17.742 -1.993 1.00 71.06 81 PHE A O 1
ATOM 647 N N . LEU A 1 82 ? -0.625 -16.423 -3.729 1.00 71.88 82 LEU A N 1
ATOM 648 C CA . LEU A 1 82 ? -1.949 -16.495 -4.363 1.00 71.88 82 LEU A CA 1
ATOM 649 C C . LEU A 1 82 ? -2.289 -17.902 -4.872 1.00 71.88 82 LEU A C 1
ATOM 651 O O . LEU A 1 82 ? -3.455 -18.285 -4.883 1.00 71.88 82 LEU A O 1
ATOM 655 N N . GLU A 1 83 ? -1.278 -18.677 -5.260 1.00 74.56 83 GLU A N 1
ATOM 656 C CA . GLU A 1 83 ? -1.407 -20.074 -5.691 1.00 74.56 83 GLU A CA 1
ATOM 657 C C . GLU A 1 83 ? -1.495 -21.066 -4.510 1.00 74.56 83 GLU A C 1
ATOM 659 O O . GLU A 1 83 ? -1.506 -22.277 -4.723 1.00 74.56 83 GLU A O 1
ATOM 664 N N . GLY A 1 84 ? -1.610 -20.572 -3.270 1.00 65.56 84 GLY A N 1
ATOM 665 C CA . GLY A 1 84 ? -1.899 -21.389 -2.089 1.00 65.56 84 GLY A CA 1
ATOM 666 C C . GLY A 1 84 ? -0.674 -21.901 -1.332 1.00 65.56 84 GLY A C 1
ATOM 667 O O . GLY A 1 84 ? -0.807 -22.818 -0.523 1.00 65.56 84 GLY A O 1
ATOM 668 N N . ALA A 1 85 ? 0.515 -21.335 -1.560 1.00 62.88 85 ALA A N 1
ATOM 669 C CA . ALA A 1 85 ? 1.660 -21.617 -0.700 1.00 62.88 85 ALA A CA 1
ATOM 670 C C . ALA A 1 85 ? 1.441 -21.019 0.702 1.00 62.88 85 ALA A C 1
ATOM 672 O O . ALA A 1 85 ? 1.026 -19.864 0.830 1.00 62.88 85 ALA A O 1
ATOM 673 N N . GLU A 1 86 ? 1.763 -21.782 1.754 1.00 56.97 86 GLU A N 1
ATOM 674 C CA . GLU A 1 86 ? 1.817 -21.249 3.118 1.00 56.97 86 GLU A CA 1
ATOM 675 C C . GLU A 1 86 ? 2.745 -20.026 3.170 1.00 56.97 86 GLU A C 1
ATOM 677 O O . GLU A 1 86 ? 3.793 -19.987 2.517 1.00 56.97 86 GLU A O 1
ATOM 682 N N . GLY A 1 87 ? 2.329 -19.003 3.926 1.00 55.44 87 GLY A N 1
ATOM 683 C CA . GLY A 1 87 ? 3.034 -17.729 4.032 1.00 55.44 87 GLY A CA 1
ATOM 684 C C . GLY A 1 87 ? 4.519 -17.928 4.328 1.00 55.44 87 GLY A C 1
ATOM 685 O O . GLY A 1 87 ? 4.900 -18.397 5.396 1.00 55.44 87 GLY A O 1
ATOM 686 N N . LEU A 1 88 ? 5.370 -17.563 3.371 1.00 55.22 88 LEU A N 1
ATOM 687 C CA . LEU A 1 88 ? 6.808 -17.746 3.499 1.00 55.22 88 LEU A CA 1
ATOM 688 C C . LEU A 1 88 ? 7.404 -16.581 4.299 1.00 55.22 88 LEU A C 1
ATOM 690 O O . LEU A 1 88 ? 7.689 -15.518 3.744 1.00 55.22 88 LEU A O 1
ATOM 694 N N . TYR A 1 89 ? 7.608 -16.779 5.602 1.00 51.38 89 TYR A N 1
ATOM 695 C CA . TYR A 1 89 ? 8.410 -15.863 6.411 1.00 51.38 89 TYR A CA 1
ATOM 696 C C . TYR A 1 89 ? 9.886 -16.029 6.039 1.00 51.38 89 TYR A C 1
ATOM 698 O O . TYR A 1 89 ? 10.468 -17.103 6.203 1.00 51.38 89 TYR A O 1
ATOM 706 N N . ARG A 1 90 ? 10.508 -14.974 5.507 1.00 52.47 90 ARG A N 1
ATOM 707 C CA . ARG A 1 90 ? 11.945 -14.969 5.227 1.00 52.47 90 ARG A CA 1
ATOM 708 C C . ARG A 1 90 ? 12.529 -13.591 5.487 1.00 52.47 90 ARG A C 1
ATOM 710 O O . ARG A 1 90 ? 12.281 -12.659 4.725 1.00 52.47 90 ARG A O 1
ATOM 717 N N . GLU A 1 91 ? 13.356 -13.497 6.519 1.00 46.59 91 GLU A N 1
ATOM 718 C CA . GLU A 1 91 ? 14.197 -12.332 6.768 1.00 46.59 91 GLU A CA 1
ATOM 719 C C . GLU A 1 91 ? 15.276 -12.241 5.674 1.00 46.59 91 GLU A C 1
ATOM 721 O O . GLU A 1 91 ? 15.935 -13.229 5.328 1.00 46.59 91 GLU A O 1
ATOM 726 N N . ARG A 1 92 ? 15.437 -11.059 5.074 1.00 48.88 92 ARG A N 1
ATOM 727 C CA . ARG A 1 92 ? 16.527 -10.769 4.138 1.00 48.88 92 ARG A CA 1
ATOM 728 C C . ARG A 1 92 ? 17.345 -9.620 4.709 1.00 48.88 92 ARG A C 1
ATOM 730 O O . ARG A 1 92 ? 16.953 -8.467 4.577 1.00 48.88 92 ARG A O 1
ATOM 737 N N . VAL A 1 93 ? 18.506 -9.941 5.270 1.00 50.12 93 VAL A N 1
ATOM 738 C CA . VAL A 1 93 ? 19.504 -8.936 5.649 1.00 50.12 93 VAL A CA 1
ATOM 739 C C . VAL A 1 93 ? 20.117 -8.368 4.368 1.00 50.12 93 VAL A C 1
ATOM 741 O O . VAL A 1 93 ? 20.763 -9.086 3.603 1.00 50.12 93 VAL A O 1
ATOM 744 N N . ILE A 1 94 ? 19.869 -7.085 4.101 1.00 50.28 94 ILE A N 1
ATOM 745 C CA . ILE A 1 94 ? 20.517 -6.353 3.009 1.00 50.28 94 ILE A CA 1
ATOM 746 C C . ILE A 1 94 ? 21.954 -6.063 3.464 1.00 50.28 94 ILE A C 1
ATOM 748 O O . ILE A 1 94 ? 22.124 -5.439 4.515 1.00 50.28 94 ILE A O 1
ATOM 752 N N . PRO A 1 95 ? 22.995 -6.488 2.726 1.00 38.44 95 PRO A N 1
ATOM 753 C CA . PRO A 1 95 ? 24.374 -6.206 3.109 1.00 38.44 95 PRO A CA 1
ATOM 754 C C . PRO A 1 95 ? 24.587 -4.688 3.231 1.00 38.44 95 PRO A C 1
ATOM 756 O O . PRO A 1 95 ? 24.545 -3.977 2.231 1.00 38.44 95 PRO A O 1
ATOM 759 N N . GLY A 1 96 ? 24.767 -4.195 4.463 1.00 58.78 96 GLY A N 1
ATOM 760 C CA . GLY A 1 96 ? 24.966 -2.772 4.779 1.00 58.78 96 GLY A CA 1
ATOM 761 C C . GLY A 1 96 ? 23.893 -2.110 5.659 1.00 58.78 96 GLY A C 1
ATOM 762 O O . GLY A 1 96 ? 24.137 -1.014 6.155 1.00 58.78 96 GLY A O 1
ATOM 763 N N . GLY A 1 97 ? 22.747 -2.750 5.914 1.00 42.22 97 GLY A N 1
ATOM 764 C CA . GLY A 1 97 ? 21.711 -2.232 6.821 1.00 42.22 97 GLY A CA 1
ATOM 765 C C . GLY A 1 97 ? 21.649 -3.045 8.112 1.00 42.22 97 GLY A C 1
ATOM 766 O O . GLY A 1 97 ? 21.305 -4.221 8.074 1.00 42.22 97 GLY A O 1
ATOM 767 N N . LYS A 1 98 ? 22.019 -2.445 9.249 1.00 37.75 98 LYS A N 1
ATOM 768 C CA . LYS A 1 98 ? 22.014 -3.110 10.563 1.00 37.75 98 LYS A CA 1
ATOM 769 C C . LYS A 1 98 ? 20.577 -3.412 11.009 1.00 37.75 98 LYS A C 1
ATOM 771 O O . LYS A 1 98 ? 19.780 -2.484 11.098 1.00 37.75 98 LYS A O 1
ATOM 776 N N . SER A 1 99 ? 20.286 -4.661 11.365 1.00 44.31 99 SER A N 1
ATOM 777 C CA . SER A 1 99 ? 19.092 -5.049 12.125 1.00 44.31 99 SER A CA 1
ATOM 778 C C . SER A 1 99 ? 19.483 -5.359 13.576 1.00 44.31 99 SER A C 1
ATOM 780 O O . SER A 1 99 ? 20.407 -6.131 13.830 1.00 44.31 99 SER A O 1
ATOM 782 N N . TYR A 1 100 ? 18.805 -4.717 14.531 1.00 39.16 100 TYR A N 1
ATOM 783 C CA . TYR A 1 100 ? 18.882 -5.017 15.964 1.00 39.16 100 TYR A CA 1
ATOM 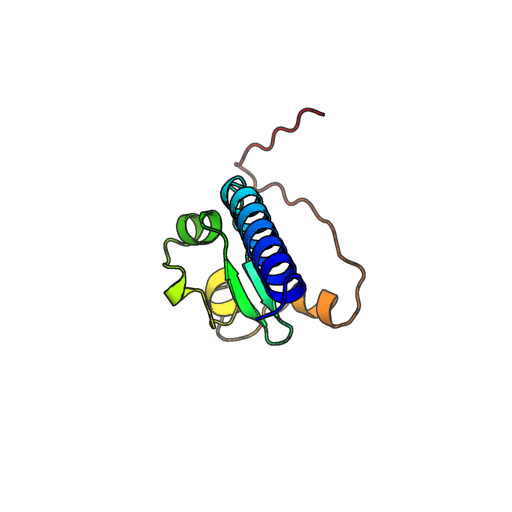784 C C . TYR A 1 100 ? 17.487 -5.426 16.444 1.00 39.16 100 TYR A C 1
ATOM 786 O O . TYR A 1 100 ? 16.511 -4.764 16.098 1.00 39.16 100 TYR A O 1
ATOM 794 N N . TYR A 1 101 ? 17.416 -6.466 17.276 1.00 42.16 101 TYR A N 1
ATOM 795 C CA . TYR A 1 101 ? 16.234 -6.829 18.059 1.00 42.16 101 TYR A CA 1
ATOM 796 C C . TYR A 1 101 ? 16.659 -7.045 19.519 1.00 42.16 101 TYR A C 1
ATOM 798 O O . TYR A 1 101 ? 17.635 -7.752 19.771 1.00 42.16 101 TYR A O 1
ATOM 806 N N . GLU A 1 102 ? 15.914 -6.482 20.470 1.00 35.62 102 GLU A N 1
ATOM 807 C CA . GLU A 1 102 ? 15.856 -6.963 21.857 1.00 35.62 102 GLU A CA 1
ATOM 808 C C . GLU A 1 102 ? 14.423 -7.430 22.166 1.00 35.62 102 GLU A C 1
ATOM 810 O O . GLU A 1 102 ? 13.479 -6.990 21.514 1.00 35.62 102 GLU A O 1
ATOM 815 N N . ARG A 1 103 ? 14.336 -8.406 23.078 1.00 51.09 103 ARG A N 1
ATOM 816 C CA . ARG A 1 103 ? 13.260 -9.402 23.264 1.00 51.09 103 ARG A CA 1
ATOM 817 C C . ARG A 1 103 ? 11.872 -8.861 23.585 1.00 51.09 103 ARG A C 1
ATOM 819 O O . ARG A 1 103 ? 11.780 -7.881 24.352 1.00 51.09 103 ARG A O 1
#

Foldseek 3Di:
DDPVVVVVVVVVVVVVVVVLVVLQVDLDWDFDADLVQFTQDIGPNNCVVQVHDRVRRGRDRNCCRVVVDPDADPPHPSVCVSVPDDDDDDDDDDVPDDDDDDD